Protein AF-A0A9W9ENB3-F1 (afdb_monomer)

Foldseek 3Di:
DVVLLVVVLVLLCVAQVNVVCPPPPPPQVDDPPDPVCVQWFWWAQNHHSHIDIDGNPPDDPPPPPPRHIGTSPDD

Radius of gyration: 12.84 Å; Cα contacts (8 Å, |Δi|>4): 79; chains: 1; bounding box: 35×28×29 Å

Sequence (75 aa):
MEDSRKQFVEWWLTTGYGKQQEGGNIHWDGKKTSDIWQNFEQVAHERTGQVKVMCTKCSSKEDQLAETFKPPNET

Secondary structure (DSSP, 8-state):
-HHHHHHHHHHHHHSHHHHHTTTS---TT----SGGGGGEEEEEETTT--EEEEESS---TTS-----EE-TT--

Organism: NCBI:txid1131581

Structure (mmCIF, N/CA/C/O backbone):
data_AF-A0A9W9ENB3-F1
#
_entry.id   AF-A0A9W9ENB3-F1
#
loop_
_atom_site.group_PDB
_atom_site.id
_atom_site.type_symbol
_atom_site.label_atom_id
_atom_site.label_alt_id
_atom_site.label_comp_id
_atom_site.label_asym_id
_atom_site.label_entity_id
_atom_site.label_seq_id
_atom_site.pdbx_PDB_ins_code
_atom_site.Cartn_x
_atom_site.Cartn_y
_atom_site.Cartn_z
_atom_site.occupancy
_atom_site.B_iso_or_equiv
_atom_site.auth_seq_id
_atom_site.auth_comp_id
_atom_site.auth_asym_id
_atom_site.auth_atom_id
_atom_site.pdbx_PDB_model_num
ATOM 1 N N . MET A 1 1 ? -3.968 -14.623 3.278 1.00 52.75 1 MET A N 1
ATOM 2 C CA . MET A 1 1 ? -3.892 -13.166 3.554 1.00 52.75 1 MET A CA 1
ATOM 3 C C . MET A 1 1 ?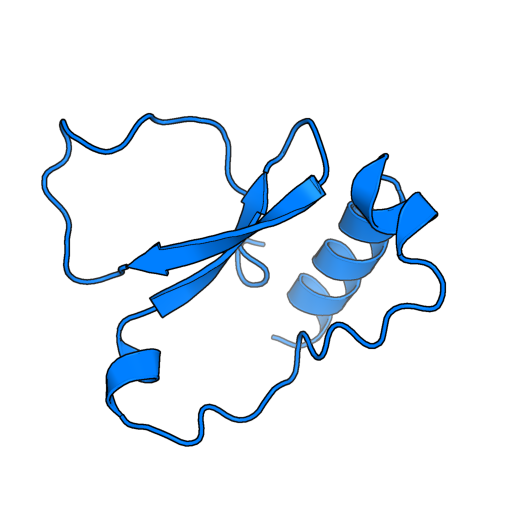 -2.462 -12.635 3.473 1.00 52.75 1 MET A C 1
ATOM 5 O O . MET A 1 1 ? -2.309 -11.468 3.142 1.00 52.75 1 MET A O 1
ATOM 9 N N . GLU A 1 2 ? -1.423 -13.440 3.732 1.00 57.62 2 GLU A N 1
ATOM 10 C CA . GLU A 1 2 ? -0.029 -13.012 3.509 1.00 57.62 2 GLU A CA 1
ATOM 11 C C . GLU A 1 2 ? 0.382 -12.955 2.029 1.00 57.62 2 GLU A C 1
ATOM 13 O O . GLU A 1 2 ? 1.175 -12.088 1.670 1.00 57.62 2 GLU A O 1
ATOM 18 N N . ASP A 1 3 ? -0.183 -13.803 1.162 1.00 64.25 3 ASP A N 1
ATOM 19 C CA . ASP A 1 3 ? 0.203 -13.845 -0.258 1.00 64.25 3 ASP A CA 1
ATOM 20 C C . ASP A 1 3 ? -0.176 -12.570 -1.027 1.00 64.25 3 ASP A C 1
ATOM 22 O O . ASP A 1 3 ? 0.670 -12.008 -1.718 1.00 64.25 3 ASP A O 1
ATOM 26 N N . SER A 1 4 ? -1.391 -12.038 -0.834 1.00 68.94 4 SER A N 1
ATOM 27 C CA . SER A 1 4 ? -1.824 -10.782 -1.474 1.00 68.94 4 SER A CA 1
ATOM 28 C C . SER A 1 4 ? -0.973 -9.580 -1.032 1.00 68.94 4 SER A C 1
ATOM 30 O O . SER A 1 4 ? -0.682 -8.686 -1.823 1.00 68.94 4 SER A O 1
ATOM 32 N N . ARG A 1 5 ? -0.489 -9.580 0.220 1.00 70.94 5 ARG A N 1
ATOM 33 C CA . ARG A 1 5 ? 0.362 -8.505 0.755 1.00 70.94 5 ARG A CA 1
ATOM 34 C C . ARG A 1 5 ? 1.778 -8.557 0.198 1.00 70.94 5 ARG A C 1
ATOM 36 O O . ARG A 1 5 ? 2.326 -7.515 -0.148 1.00 70.94 5 ARG A O 1
ATOM 43 N N . LYS A 1 6 ? 2.368 -9.751 0.097 1.00 77.00 6 LYS A N 1
ATOM 44 C CA . LYS A 1 6 ? 3.683 -9.925 -0.536 1.00 77.00 6 LYS A CA 1
ATOM 45 C C . LYS A 1 6 ? 3.646 -9.468 -1.989 1.00 77.00 6 LYS A C 1
ATOM 47 O O . LYS A 1 6 ? 4.486 -8.666 -2.372 1.00 77.00 6 LYS A O 1
ATOM 52 N N . GLN A 1 7 ? 2.618 -9.865 -2.738 1.00 79.62 7 GLN A N 1
ATOM 53 C CA . GLN A 1 7 ? 2.421 -9.428 -4.123 1.00 79.62 7 GLN A CA 1
ATOM 54 C C . GLN A 1 7 ? 2.252 -7.908 -4.238 1.00 79.62 7 GLN A C 1
ATOM 56 O O . GLN A 1 7 ? 2.805 -7.290 -5.148 1.00 79.62 7 GLN A O 1
ATOM 61 N N . PHE A 1 8 ? 1.534 -7.280 -3.301 1.00 78.62 8 PHE A N 1
ATOM 62 C CA . PHE A 1 8 ? 1.437 -5.824 -3.241 1.00 78.62 8 PHE A CA 1
ATOM 63 C C . PHE A 1 8 ? 2.795 -5.164 -2.990 1.00 78.62 8 PHE A C 1
ATOM 65 O O . PHE A 1 8 ? 3.139 -4.224 -3.699 1.00 78.62 8 PHE A O 1
ATOM 72 N N . VAL A 1 9 ? 3.569 -5.635 -2.008 1.00 77.50 9 VAL A N 1
ATOM 73 C CA . VAL A 1 9 ? 4.889 -5.065 -1.691 1.00 77.50 9 VAL A CA 1
ATOM 74 C C . VAL A 1 9 ? 5.857 -5.267 -2.856 1.00 77.50 9 VAL A C 1
ATOM 76 O O . VAL A 1 9 ? 6.552 -4.327 -3.232 1.00 77.50 9 VAL A O 1
ATOM 79 N N . GLU A 1 10 ? 5.857 -6.447 -3.474 1.00 83.56 10 GLU A N 1
ATOM 80 C CA . GLU A 1 10 ? 6.649 -6.749 -4.668 1.00 83.56 10 GLU A CA 1
ATOM 81 C C . GLU A 1 10 ? 6.296 -5.811 -5.822 1.00 83.56 10 GLU A C 1
ATOM 83 O O . GLU A 1 10 ? 7.189 -5.203 -6.409 1.00 83.56 10 GLU A O 1
ATOM 88 N N . TRP A 1 11 ? 5.004 -5.617 -6.108 1.00 85.62 11 TRP A N 1
ATOM 89 C CA . TRP A 1 11 ? 4.555 -4.635 -7.092 1.00 85.62 11 TRP A CA 1
ATOM 90 C C . TRP A 1 11 ? 4.967 -3.211 -6.698 1.00 85.62 11 TRP A C 1
ATOM 92 O O . TRP A 1 11 ? 5.507 -2.475 -7.524 1.00 85.62 11 TRP A O 1
ATOM 102 N N . TRP A 1 12 ? 4.757 -2.814 -5.443 1.00 84.00 12 TRP A N 1
ATOM 103 C CA . TRP A 1 12 ? 5.048 -1.470 -4.954 1.00 84.00 12 TRP A CA 1
ATOM 104 C C . TRP A 1 12 ? 6.534 -1.130 -5.087 1.00 84.00 12 TRP A C 1
ATOM 106 O O . TRP A 1 12 ? 6.857 -0.038 -5.554 1.00 84.00 12 TRP A O 1
ATOM 116 N N . LEU A 1 13 ? 7.439 -2.068 -4.790 1.00 83.88 13 LEU A N 1
ATOM 117 C CA . LEU A 1 13 ? 8.886 -1.910 -4.980 1.00 83.88 13 LEU A CA 1
ATOM 118 C C . LEU A 1 13 ? 9.273 -1.655 -6.445 1.00 83.88 13 LEU A C 1
ATOM 120 O O . LEU A 1 13 ? 10.319 -1.071 -6.708 1.00 83.88 13 LEU A O 1
ATOM 124 N N . THR A 1 14 ? 8.428 -2.017 -7.416 1.00 83.69 14 THR A N 1
ATOM 125 C CA . THR A 1 14 ? 8.677 -1.696 -8.833 1.00 83.69 14 THR A CA 1
ATOM 126 C C . THR A 1 14 ? 8.364 -0.241 -9.204 1.00 83.69 14 THR A C 1
ATOM 128 O O . THR A 1 14 ? 8.847 0.247 -10.232 1.00 83.69 14 THR A O 1
ATOM 131 N N . THR A 1 15 ? 7.590 0.468 -8.378 1.00 83.38 15 THR A N 1
ATOM 132 C CA . THR A 1 15 ? 7.195 1.865 -8.614 1.00 83.38 15 THR A CA 1
ATOM 133 C C . THR A 1 15 ? 8.352 2.837 -8.365 1.00 83.38 15 THR A C 1
ATOM 135 O O . THR A 1 15 ? 9.323 2.514 -7.682 1.00 83.38 15 THR A O 1
ATOM 138 N N . GLY A 1 16 ? 8.253 4.064 -8.889 1.00 80.75 16 GLY A N 1
ATOM 139 C CA . GLY A 1 16 ? 9.281 5.091 -8.672 1.00 80.75 16 GLY A CA 1
ATOM 140 C C . GLY A 1 16 ? 9.510 5.404 -7.188 1.00 80.75 16 GLY A C 1
ATOM 141 O O . GLY A 1 16 ? 10.656 5.509 -6.756 1.00 80.75 16 GLY A O 1
ATOM 142 N N . TYR A 1 17 ? 8.433 5.481 -6.398 1.00 79.12 17 TYR A N 1
ATOM 143 C CA . TYR A 1 17 ? 8.522 5.687 -4.950 1.00 79.12 17 TYR A CA 1
ATOM 144 C C . TYR A 1 17 ? 9.044 4.455 -4.207 1.00 79.12 17 TYR A C 1
ATOM 146 O O . TYR A 1 17 ? 9.851 4.613 -3.295 1.00 79.12 17 TYR A O 1
ATOM 154 N N . GLY A 1 18 ? 8.616 3.249 -4.595 1.00 78.44 18 GLY A N 1
ATOM 155 C CA . GLY A 1 18 ? 9.095 2.005 -3.989 1.00 78.44 18 GLY A CA 1
ATOM 156 C C . GLY A 1 18 ? 10.599 1.820 -4.162 1.00 78.44 18 GLY A C 1
ATOM 157 O O . GLY A 1 18 ? 11.292 1.571 -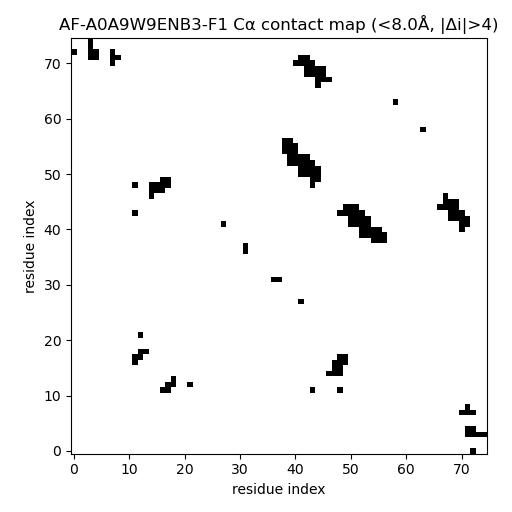3.182 1.00 78.44 18 GLY A O 1
ATOM 158 N N . LYS A 1 19 ? 11.120 2.068 -5.371 1.00 80.00 19 LYS A N 1
ATOM 159 C CA . LYS A 1 19 ? 12.564 2.027 -5.662 1.00 80.00 19 LYS A CA 1
ATOM 160 C C . LYS A 1 19 ? 13.356 3.067 -4.878 1.00 80.00 19 LYS A C 1
ATOM 162 O O . LYS A 1 19 ? 14.428 2.773 -4.369 1.00 80.00 19 LYS A O 1
ATOM 167 N N . GLN A 1 20 ? 12.841 4.293 -4.763 1.00 78.25 20 GLN A N 1
ATOM 168 C CA . GLN A 1 20 ? 13.521 5.351 -4.008 1.00 78.25 20 GLN A CA 1
ATOM 169 C C . GLN A 1 20 ? 13.522 5.084 -2.492 1.00 78.25 20 GLN A C 1
ATOM 171 O O . GLN A 1 20 ? 14.397 5.575 -1.781 1.00 78.25 20 GLN A O 1
ATOM 176 N N . GLN A 1 21 ? 12.552 4.308 -2.004 1.00 71.50 21 GLN A N 1
ATOM 177 C CA . GLN A 1 21 ? 12.469 3.835 -0.626 1.00 71.50 21 GLN A CA 1
ATOM 178 C C . GLN A 1 21 ? 13.032 2.423 -0.415 1.00 71.50 21 GLN A C 1
ATOM 180 O O . GLN A 1 21 ? 12.831 1.876 0.670 1.00 71.50 21 GLN A O 1
ATOM 185 N N . GLU A 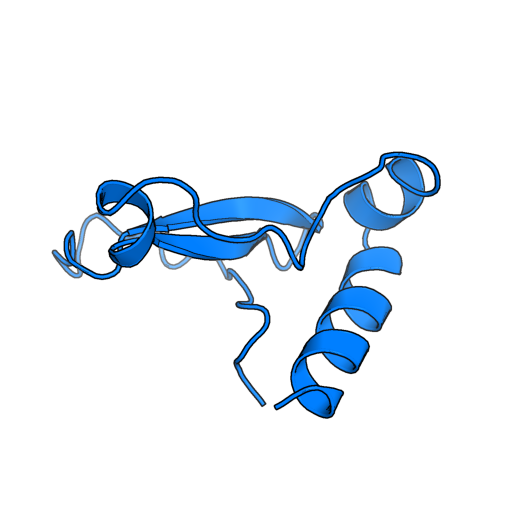1 22 ? 13.789 1.844 -1.356 1.00 58.22 22 GLU A N 1
ATOM 186 C CA . GLU A 1 22 ? 14.627 0.673 -1.058 1.00 58.22 22 GLU A CA 1
ATOM 187 C C . GLU A 1 22 ? 15.666 1.062 0.015 1.00 58.22 22 GLU A C 1
ATOM 189 O O . GLU A 1 22 ? 16.735 1.592 -0.275 1.00 58.22 22 GLU A O 1
ATOM 194 N N . GLY A 1 23 ? 15.303 0.871 1.287 1.00 55.44 23 GLY A N 1
ATOM 195 C CA . GLY A 1 23 ? 16.072 1.290 2.466 1.00 55.44 23 GLY A CA 1
ATOM 196 C C . GLY A 1 23 ? 15.279 2.114 3.489 1.00 55.44 23 GLY A C 1
ATOM 197 O O . GLY A 1 23 ? 15.705 2.238 4.637 1.00 55.44 23 GLY A O 1
ATOM 198 N N . GLY A 1 24 ? 14.109 2.641 3.119 1.00 58.97 24 GLY A N 1
ATOM 199 C CA . GLY A 1 24 ? 13.162 3.252 4.046 1.00 58.97 24 GLY A CA 1
ATOM 200 C C . GLY A 1 24 ? 12.330 2.175 4.739 1.00 58.97 24 GLY A C 1
ATOM 201 O O . GLY A 1 24 ? 11.695 1.350 4.088 1.00 58.97 24 GLY A O 1
ATOM 202 N N . ASN A 1 25 ? 12.344 2.146 6.072 1.00 64.06 25 ASN A N 1
ATOM 203 C CA . ASN A 1 25 ? 11.611 1.153 6.862 1.00 64.06 25 ASN A CA 1
ATOM 204 C C . ASN A 1 25 ? 10.109 1.498 6.891 1.00 64.06 25 ASN A C 1
ATOM 206 O O . ASN A 1 25 ? 9.574 1.912 7.921 1.00 64.06 25 ASN A O 1
ATOM 210 N N . ILE A 1 26 ? 9.426 1.397 5.745 1.00 69.88 26 ILE A N 1
ATOM 211 C CA . ILE A 1 26 ? 7.964 1.465 5.718 1.00 69.88 26 ILE A CA 1
ATOM 212 C C . ILE A 1 26 ? 7.449 0.168 6.312 1.00 69.88 26 ILE A C 1
ATOM 214 O O . ILE A 1 26 ? 7.522 -0.901 5.705 1.00 69.88 26 ILE A O 1
ATOM 218 N N . HIS A 1 27 ? 6.920 0.280 7.522 1.00 71.62 27 HIS A N 1
ATOM 219 C CA . HIS A 1 27 ? 6.350 -0.843 8.237 1.00 71.62 27 HIS A CA 1
ATOM 220 C C . HIS A 1 27 ? 4.931 -1.113 7.731 1.00 71.62 27 HIS A C 1
ATOM 222 O O . HIS A 1 27 ? 3.942 -0.766 8.377 1.00 71.62 27 HIS A O 1
ATOM 228 N N . TRP A 1 28 ? 4.838 -1.746 6.560 1.00 72.19 28 TRP A N 1
ATOM 229 C CA . TRP A 1 28 ? 3.566 -2.199 5.990 1.00 72.19 28 TRP A CA 1
ATOM 230 C C . TRP A 1 28 ? 2.796 -3.107 6.965 1.00 72.19 28 TRP A C 1
ATOM 232 O O . TRP A 1 28 ? 1.568 -3.052 7.028 1.00 72.19 28 TRP A O 1
ATOM 242 N N . ASP A 1 29 ? 3.523 -3.851 7.803 1.00 67.38 29 ASP A N 1
ATOM 243 C CA . ASP A 1 29 ? 3.000 -4.733 8.853 1.00 67.38 29 ASP A CA 1
ATOM 244 C C . ASP A 1 29 ? 2.875 -4.058 10.234 1.00 67.38 29 ASP A C 1
ATOM 246 O O . ASP A 1 29 ? 2.826 -4.720 11.272 1.00 67.38 29 ASP A O 1
ATOM 250 N N . GLY A 1 30 ? 2.828 -2.723 10.274 1.00 69.69 30 GLY A N 1
ATOM 251 C CA . GLY A 1 30 ? 2.689 -1.957 11.510 1.00 69.69 30 GLY A CA 1
ATOM 252 C C . GLY A 1 30 ? 1.436 -2.346 12.290 1.00 69.69 30 GLY A C 1
ATOM 253 O O . GLY A 1 30 ? 0.311 -2.227 11.797 1.00 69.69 30 GLY A O 1
ATOM 254 N N . LYS A 1 31 ? 1.609 -2.769 13.549 1.00 69.75 31 LYS A N 1
ATOM 255 C CA . LYS A 1 31 ? 0.473 -2.979 14.449 1.00 69.75 31 LYS A CA 1
ATOM 256 C C . LYS A 1 31 ? -0.212 -1.634 14.683 1.00 69.75 31 LYS A C 1
ATOM 258 O O . LYS A 1 31 ? 0.418 -0.687 15.145 1.00 69.75 31 LYS A O 1
ATOM 263 N N . LYS A 1 32 ? -1.513 -1.557 14.395 1.00 75.38 32 LYS A N 1
ATOM 264 C CA . LYS A 1 32 ? -2.335 -0.387 14.725 1.00 75.38 32 LYS A CA 1
ATOM 265 C C . LYS A 1 32 ? -2.324 -0.208 16.247 1.00 75.38 32 LYS A C 1
ATOM 267 O O . LYS A 1 32 ? -2.864 -1.041 16.968 1.00 75.38 32 LYS A O 1
ATOM 272 N N . THR A 1 33 ? -1.658 0.837 16.733 1.00 78.12 33 THR A N 1
ATOM 273 C CA . THR A 1 33 ? -1.468 1.097 18.173 1.00 78.12 33 THR A CA 1
ATOM 274 C C . THR A 1 33 ? -2.602 1.906 18.800 1.00 78.12 33 THR A C 1
ATOM 276 O O . THR A 1 33 ? -2.701 1.965 20.020 1.00 78.12 33 THR A O 1
ATOM 279 N N . SER A 1 34 ? -3.462 2.515 17.981 1.00 83.50 34 SER A N 1
ATOM 280 C CA . SER A 1 34 ? -4.618 3.301 18.415 1.00 83.50 34 SER A CA 1
ATOM 281 C C . SER A 1 34 ? -5.862 2.901 17.628 1.00 83.50 34 SER A C 1
ATOM 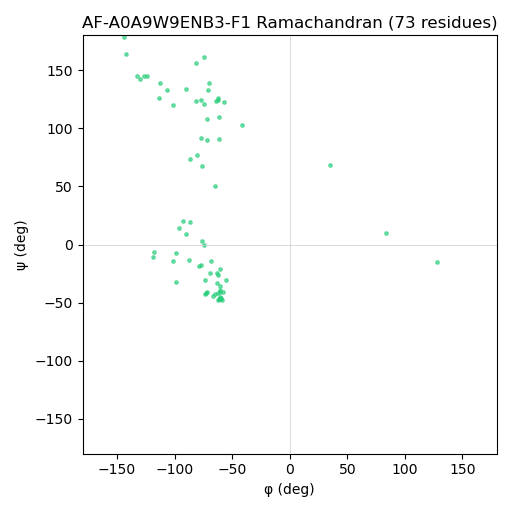283 O O . SER A 1 34 ? -5.781 2.615 16.430 1.00 83.50 34 SER A O 1
ATOM 285 N N . ASP A 1 35 ? -7.016 2.930 18.293 1.00 84.19 35 ASP A N 1
ATOM 286 C CA . ASP A 1 35 ? -8.309 2.539 17.726 1.00 84.19 35 ASP A CA 1
ATOM 287 C C . ASP A 1 35 ? -8.732 3.410 16.541 1.00 84.19 35 ASP A C 1
ATOM 289 O O . ASP A 1 35 ? -9.429 2.940 15.642 1.00 84.19 35 ASP A O 1
ATOM 293 N N . ILE A 1 36 ? -8.257 4.659 16.469 1.00 82.88 36 ILE A N 1
ATOM 294 C CA . ILE A 1 36 ? -8.564 5.538 15.336 1.00 82.88 36 ILE A CA 1
ATOM 295 C C . ILE A 1 36 ? -8.069 4.949 14.009 1.00 82.88 36 ILE A C 1
ATOM 297 O O . ILE A 1 36 ? -8.776 5.035 13.004 1.00 82.88 36 ILE A O 1
ATOM 301 N N . TRP A 1 37 ? -6.924 4.254 14.020 1.00 83.25 37 TRP A N 1
ATOM 302 C CA . TRP A 1 37 ? -6.332 3.613 12.843 1.00 83.25 37 TRP A CA 1
ATOM 303 C C . TRP A 1 37 ? -7.140 2.420 12.333 1.00 83.25 37 TRP A C 1
ATOM 305 O O . TRP A 1 37 ? -6.932 1.976 11.204 1.00 83.25 37 TRP A O 1
ATOM 315 N N . GLN A 1 38 ? -8.087 1.889 13.112 1.00 83.06 38 GLN A N 1
ATOM 316 C CA . GLN A 1 38 ? -8.993 0.839 12.637 1.00 83.06 38 GLN A CA 1
ATOM 317 C C . GLN A 1 38 ? -9.880 1.331 11.484 1.00 83.06 38 GLN A C 1
ATOM 319 O O . GLN A 1 38 ? -10.276 0.532 10.644 1.00 83.06 38 GLN A O 1
ATOM 324 N N . ASN A 1 39 ? -10.109 2.643 11.391 1.00 85.81 39 ASN A N 1
ATOM 325 C CA . ASN A 1 39 ? -10.929 3.267 10.350 1.00 85.81 39 ASN A CA 1
ATOM 326 C C . ASN A 1 39 ? -10.130 3.667 9.101 1.00 85.81 39 ASN A C 1
ATOM 328 O O . ASN A 1 39 ? -10.650 4.392 8.258 1.00 85.81 39 ASN A O 1
ATOM 332 N N . PHE A 1 40 ? -8.867 3.248 9.003 1.00 83.38 40 PHE A N 1
ATOM 333 C CA . PHE A 1 40 ? -7.992 3.567 7.882 1.00 83.38 40 PHE A CA 1
ATOM 334 C C . PHE A 1 40 ? -7.322 2.311 7.329 1.00 83.38 40 PHE A C 1
ATOM 336 O O . PHE A 1 40 ? -6.901 1.424 8.082 1.00 83.38 40 PHE A O 1
ATOM 343 N N . GLU A 1 41 ? -7.171 2.264 6.013 1.00 82.19 41 GLU A N 1
ATOM 344 C CA . GLU A 1 41 ? -6.372 1.268 5.304 1.00 82.19 41 GLU A CA 1
ATOM 345 C C . GLU A 1 41 ? -5.155 1.931 4.672 1.00 82.19 41 GLU A C 1
ATOM 347 O O . GLU A 1 41 ? -5.242 3.041 4.156 1.00 82.19 41 GLU A O 1
ATOM 352 N N . GLN A 1 42 ? -4.000 1.271 4.750 1.00 82.38 42 GLN A N 1
ATOM 353 C CA . GLN A 1 42 ? -2.809 1.713 4.029 1.00 82.38 42 GLN A CA 1
ATOM 354 C C . GLN A 1 42 ? -3.046 1.478 2.539 1.00 82.38 42 GLN A C 1
ATOM 356 O O . GLN A 1 42 ? -3.599 0.450 2.181 1.00 82.38 42 GLN A O 1
ATOM 361 N N . VAL A 1 43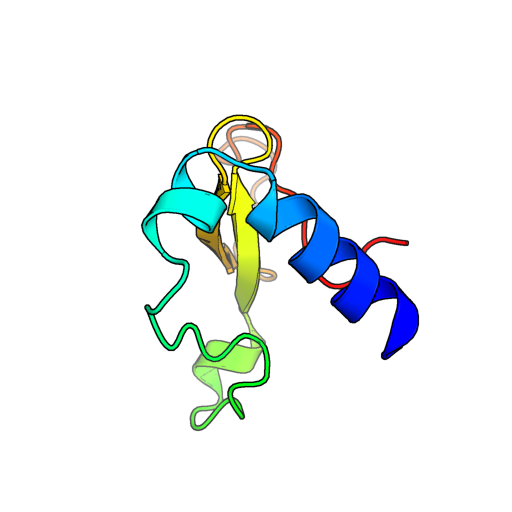 ? -2.643 2.404 1.679 1.00 83.94 43 VAL A N 1
ATOM 362 C CA . VAL A 1 43 ? -2.754 2.277 0.220 1.00 83.94 43 VAL A CA 1
ATOM 363 C C . VAL A 1 43 ? -1.519 2.883 -0.437 1.00 83.94 43 VAL A C 1
ATOM 365 O O . VAL A 1 43 ? -0.785 3.655 0.185 1.00 83.94 43 VAL A O 1
ATOM 368 N N . ALA A 1 44 ? -1.289 2.578 -1.708 1.00 84.50 44 ALA A N 1
ATOM 369 C CA . ALA A 1 44 ? -0.316 3.299 -2.520 1.00 84.50 44 ALA A CA 1
ATOM 370 C C . ALA A 1 44 ? -0.972 3.850 -3.785 1.00 84.50 44 ALA A C 1
ATOM 372 O O . ALA A 1 44 ? -1.863 3.227 -4.358 1.00 84.50 44 ALA A O 1
ATOM 373 N N . HIS A 1 45 ? -0.520 5.022 -4.229 1.00 83.56 45 HIS A N 1
ATOM 374 C CA . HIS A 1 45 ? -0.923 5.578 -5.519 1.00 83.56 45 HIS A CA 1
ATOM 375 C C . HIS A 1 45 ? -0.467 4.639 -6.641 1.00 83.56 45 HIS A C 1
ATOM 377 O O . HIS A 1 45 ? 0.719 4.355 -6.741 1.00 83.56 45 HIS A O 1
ATOM 383 N N . GLU A 1 46 ? -1.360 4.208 -7.528 1.00 78.25 46 GLU A N 1
ATOM 384 C CA . GLU A 1 46 ? -1.070 3.184 -8.544 1.00 78.25 46 GLU A CA 1
ATOM 385 C C . GLU A 1 46 ? 0.060 3.610 -9.488 1.00 78.25 46 GLU A C 1
ATOM 387 O O . GLU A 1 46 ? 1.009 2.868 -9.714 1.00 78.25 46 GLU A O 1
ATOM 392 N N . ARG A 1 47 ? 0.001 4.844 -10.000 1.00 78.50 47 ARG A N 1
ATOM 393 C CA . ARG A 1 47 ? 1.009 5.348 -10.945 1.00 78.50 47 ARG A CA 1
ATOM 394 C C . ARG A 1 47 ? 2.371 5.658 -10.319 1.00 78.50 47 ARG A C 1
ATOM 396 O O . ARG A 1 47 ? 3.399 5.430 -10.948 1.00 78.50 47 ARG A O 1
ATOM 403 N N . THR A 1 48 ? 2.395 6.270 -9.135 1.00 80.94 48 THR A N 1
ATOM 404 C CA . THR A 1 48 ? 3.644 6.771 -8.537 1.00 80.94 48 THR A CA 1
ATOM 405 C C . THR A 1 48 ? 4.214 5.817 -7.493 1.00 80.94 48 THR A C 1
ATOM 407 O O . THR A 1 48 ? 5.431 5.720 -7.363 1.00 80.94 48 THR A O 1
ATOM 410 N N . GLY A 1 49 ? 3.356 5.093 -6.777 1.00 79.69 49 GLY A N 1
ATOM 411 C CA . GLY A 1 49 ? 3.697 4.299 -5.601 1.00 79.69 49 GLY A CA 1
ATOM 412 C C . GLY A 1 49 ? 3.747 5.103 -4.306 1.00 79.69 49 GLY A C 1
ATOM 413 O O . GLY A 1 49 ? 4.235 4.603 -3.298 1.00 79.69 49 GLY A O 1
ATOM 414 N N . GLN A 1 50 ? 3.291 6.358 -4.292 1.00 83.44 50 GLN A N 1
ATOM 415 C CA . GLN A 1 50 ? 3.298 7.149 -3.063 1.00 83.44 50 GLN A CA 1
ATOM 416 C C . GLN A 1 50 ? 2.394 6.499 -2.005 1.00 83.44 50 GLN A C 1
ATOM 418 O O . GLN A 1 50 ? 1.207 6.286 -2.257 1.00 83.44 50 GLN A O 1
ATOM 423 N N . VAL A 1 51 ? 2.950 6.220 -0.825 1.00 80.81 51 VAL A N 1
ATOM 424 C CA . VAL A 1 51 ? 2.216 5.625 0.300 1.00 80.81 51 VAL A CA 1
ATOM 425 C C . VAL A 1 51 ? 1.237 6.636 0.893 1.00 80.81 51 VAL A C 1
ATOM 427 O O . VAL A 1 51 ? 1.597 7.789 1.138 1.00 80.81 51 VAL A O 1
ATOM 430 N N . LYS A 1 52 ? -0.003 6.202 1.122 1.00 84.50 52 LYS A N 1
ATOM 431 C CA . LYS A 1 52 ? -1.101 6.986 1.698 1.00 84.50 52 LYS A CA 1
ATOM 432 C C . LYS A 1 52 ? -1.976 6.106 2.600 1.00 84.50 52 LYS A C 1
ATOM 434 O O . LYS A 1 52 ? -1.742 4.908 2.743 1.00 84.50 52 LYS A O 1
ATOM 439 N N . VAL A 1 53 ? -2.998 6.707 3.206 1.00 82.75 53 VAL A N 1
ATOM 440 C CA . VAL A 1 53 ? -4.057 5.989 3.924 1.00 82.75 53 VAL A CA 1
ATOM 441 C C . VAL A 1 53 ? -5.425 6.413 3.407 1.00 82.75 53 VAL A C 1
ATOM 443 O O . VAL A 1 53 ? -5.630 7.580 3.076 1.00 82.75 53 VAL A O 1
ATOM 446 N N . MET A 1 54 ? -6.361 5.474 3.362 1.00 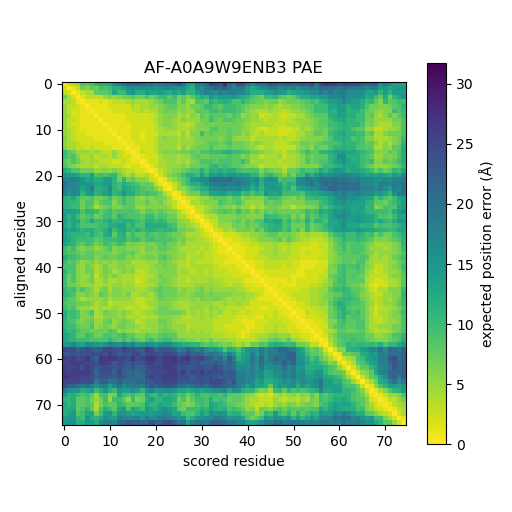82.50 54 MET A N 1
ATOM 447 C CA . MET A 1 54 ? -7.742 5.699 2.956 1.00 82.50 54 MET A CA 1
ATOM 448 C C . MET A 1 54 ? -8.670 5.491 4.151 1.00 82.50 54 MET A C 1
ATOM 450 O O . MET A 1 54 ? -8.618 4.451 4.806 1.00 82.50 54 MET A O 1
ATOM 454 N N . CYS A 1 55 ? -9.508 6.486 4.454 1.00 84.31 55 CYS A N 1
ATOM 455 C CA . CYS A 1 55 ? -10.512 6.373 5.509 1.00 84.31 55 CYS A CA 1
ATOM 456 C C . CYS A 1 55 ? -11.665 5.475 5.043 1.00 84.31 55 CYS A C 1
ATOM 458 O O . CYS A 1 55 ? -12.361 5.803 4.086 1.00 84.31 55 CYS A O 1
ATOM 460 N N . THR A 1 56 ? -11.922 4.382 5.755 1.00 80.62 56 THR A N 1
ATOM 461 C CA . THR A 1 56 ? -12.976 3.415 5.411 1.00 80.62 56 THR A CA 1
ATOM 462 C C . THR A 1 56 ? -14.375 3.883 5.810 1.00 80.62 56 THR A C 1
ATOM 464 O O . THR A 1 56 ? -15.365 3.385 5.281 1.00 80.62 56 THR A O 1
ATOM 467 N N . LYS A 1 57 ? -14.473 4.861 6.721 1.00 80.94 57 LYS A N 1
ATOM 468 C CA . LYS A 1 57 ? -15.747 5.412 7.223 1.00 80.94 57 LYS A CA 1
ATOM 469 C C . LYS A 1 57 ? -16.150 6.754 6.615 1.00 80.94 57 LYS A C 1
ATOM 471 O O . LYS A 1 57 ? -17.289 7.169 6.787 1.00 80.94 57 LYS A O 1
ATOM 476 N N . CYS A 1 58 ? -15.239 7.440 5.931 1.00 74.25 58 CYS A N 1
ATOM 477 C CA . CYS A 1 58 ? -15.442 8.814 5.464 1.00 74.25 58 CYS A CA 1
ATOM 478 C C . CYS A 1 58 ? -16.141 8.884 4.094 1.00 74.25 58 CYS A C 1
ATOM 480 O O . CYS A 1 58 ? -16.026 9.880 3.389 1.00 74.25 58 CYS A O 1
ATOM 482 N N . SER A 1 59 ? -16.826 7.818 3.680 1.00 57.66 59 SER A N 1
ATOM 483 C CA . SER A 1 59 ? -17.330 7.637 2.323 1.00 57.66 59 SER A CA 1
ATOM 484 C C . SER A 1 59 ? -18.523 8.556 2.010 1.00 57.66 59 SER A C 1
ATOM 486 O O . SER A 1 59 ? -19.678 8.158 2.135 1.00 57.66 59 SER A O 1
ATOM 488 N N . SER A 1 60 ? -18.255 9.760 1.499 1.00 47.72 60 SER A N 1
ATOM 489 C CA . SER A 1 60 ? -19.050 10.322 0.402 1.00 47.72 60 SER A CA 1
ATOM 490 C C . SER A 1 60 ? -18.387 9.897 -0.912 1.00 47.72 60 SER A C 1
ATOM 492 O O . SER A 1 60 ? -17.163 9.904 -1.058 1.00 47.72 60 SER A O 1
ATOM 494 N N . LYS A 1 61 ? -19.189 9.422 -1.864 1.00 50.38 61 LYS A N 1
ATOM 495 C CA . LYS A 1 61 ? -18.708 8.865 -3.139 1.00 50.38 61 LYS A CA 1
ATOM 496 C C . LYS A 1 61 ? -18.263 9.942 -4.142 1.00 50.38 61 LYS A C 1
ATOM 498 O O . LYS A 1 61 ? -17.881 9.599 -5.251 1.00 50.38 61 LYS A O 1
ATOM 503 N N . GLU A 1 62 ? -18.291 11.213 -3.746 1.00 48.16 62 GLU A N 1
ATOM 504 C CA . GLU A 1 62 ? -18.054 12.367 -4.625 1.00 48.16 62 GLU A CA 1
ATOM 505 C C . GLU A 1 62 ? -16.847 13.233 -4.225 1.00 48.16 62 GLU A C 1
ATOM 507 O O . GLU A 1 62 ? -16.394 14.024 -5.043 1.00 48.16 62 GLU A O 1
ATOM 512 N N . ASP A 1 63 ? -16.253 13.032 -3.041 1.00 44.97 63 ASP A N 1
ATOM 513 C CA . ASP A 1 63 ? -14.952 13.637 -2.670 1.00 44.97 63 ASP A CA 1
ATOM 514 C C . ASP A 1 63 ? -13.776 12.666 -2.848 1.00 44.97 63 ASP A C 1
ATOM 516 O O . ASP A 1 63 ? -12.602 13.024 -2.731 1.00 44.97 63 ASP A O 1
ATOM 520 N N . GLN A 1 64 ? -14.085 11.406 -3.159 1.00 47.44 64 GLN A N 1
ATOM 521 C CA . GLN A 1 64 ? -13.096 10.453 -3.621 1.00 47.44 64 GLN A CA 1
ATOM 522 C C . 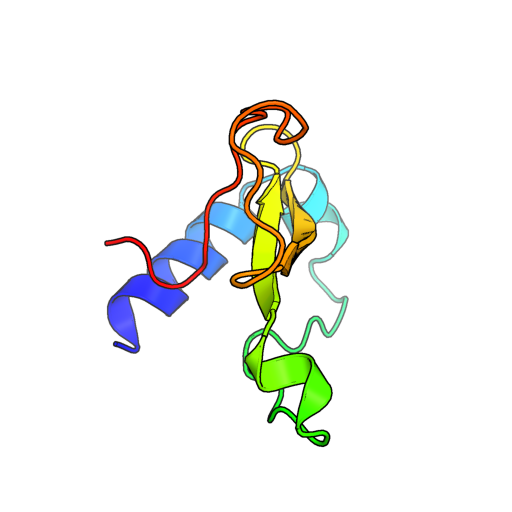GLN A 1 64 ? -12.812 10.769 -5.081 1.0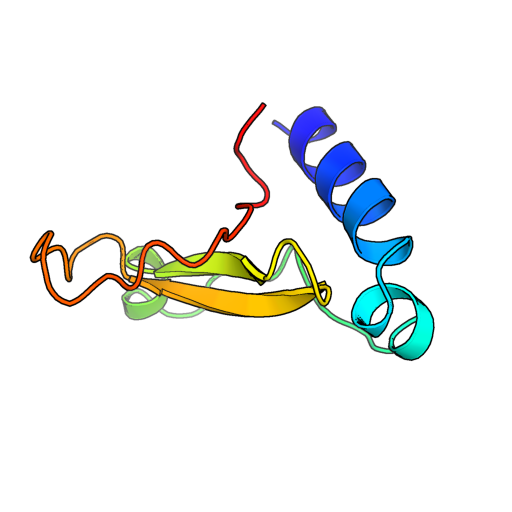0 47.44 64 GLN A C 1
ATOM 524 O O . GLN A 1 64 ? -13.456 10.247 -5.989 1.00 47.44 64 GLN A O 1
ATOM 529 N N . LEU A 1 65 ? -11.801 11.604 -5.305 1.00 46.62 65 LEU A N 1
ATOM 530 C CA . LEU A 1 65 ? -10.908 11.390 -6.432 1.00 46.62 65 LEU A CA 1
ATOM 531 C C . LEU A 1 65 ? -10.633 9.884 -6.502 1.00 46.62 65 LEU A C 1
ATOM 533 O O . LEU A 1 65 ? -9.874 9.331 -5.705 1.00 46.62 65 LEU A O 1
ATOM 537 N N . ALA A 1 66 ? -11.306 9.232 -7.445 1.00 45.50 66 ALA A N 1
ATOM 538 C CA . ALA A 1 66 ? -11.040 7.899 -7.948 1.00 45.50 66 ALA A CA 1
ATOM 539 C C . ALA A 1 66 ? -9.670 7.880 -8.649 1.00 45.50 66 ALA A C 1
ATOM 541 O O . ALA A 1 66 ? -9.528 7.456 -9.791 1.00 45.50 66 ALA A O 1
ATOM 542 N N . GLU A 1 67 ? -8.646 8.393 -7.978 1.00 54.88 67 GLU A N 1
ATOM 543 C CA . GLU A 1 67 ? -7.266 8.327 -8.404 1.00 54.88 67 GLU A CA 1
ATOM 544 C C . GLU A 1 67 ? -6.698 7.011 -7.895 1.00 54.88 67 GLU A C 1
ATOM 546 O O . GLU A 1 67 ? -5.916 6.993 -6.959 1.00 54.88 67 GLU A O 1
ATOM 551 N N . THR A 1 68 ? -7.106 5.904 -8.527 1.00 65.06 68 THR A N 1
ATOM 552 C CA . THR A 1 68 ? -6.260 4.711 -8.711 1.00 65.06 68 THR A CA 1
ATOM 553 C C . THR A 1 68 ? -5.312 4.428 -7.533 1.00 65.06 68 THR A C 1
ATOM 555 O O . THR A 1 68 ? -4.101 4.633 -7.629 1.00 65.06 68 THR A O 1
ATOM 558 N N . PHE A 1 69 ? -5.858 4.042 -6.379 1.00 72.88 69 PHE A N 1
ATOM 559 C CA . PHE A 1 69 ? -5.075 3.612 -5.220 1.00 72.88 69 PHE A CA 1
ATOM 560 C C . PHE A 1 69 ? -5.217 2.106 -5.078 1.00 72.88 69 PHE A C 1
ATOM 562 O O . PHE A 1 69 ? -6.328 1.589 -5.139 1.00 72.88 69 PHE A O 1
ATOM 569 N N . LYS A 1 70 ? -4.099 1.408 -4.876 1.00 72.56 70 LYS A N 1
ATOM 570 C CA . LYS A 1 70 ? -4.098 -0.040 -4.681 1.00 72.56 70 LYS A CA 1
ATOM 571 C C . LYS A 1 70 ? -3.940 -0.344 -3.190 1.00 72.56 70 LYS A C 1
ATOM 573 O O . LYS A 1 70 ? -2.945 0.107 -2.602 1.00 72.56 70 LYS A O 1
ATOM 578 N N . PRO A 1 71 ? -4.893 -1.039 -2.550 1.00 68.88 71 PRO A N 1
ATOM 579 C CA . PRO A 1 71 ? -4.733 -1.465 -1.174 1.00 68.88 71 PRO A CA 1
ATOM 580 C C . PRO A 1 71 ? -3.890 -2.753 -1.096 1.00 68.88 71 PRO A C 1
ATOM 582 O O . PRO A 1 71 ? -3.833 -3.534 -2.046 1.00 68.88 71 PRO A O 1
ATOM 585 N N . PRO A 1 72 ? -3.245 -3.018 0.050 1.00 64.00 72 PRO A N 1
A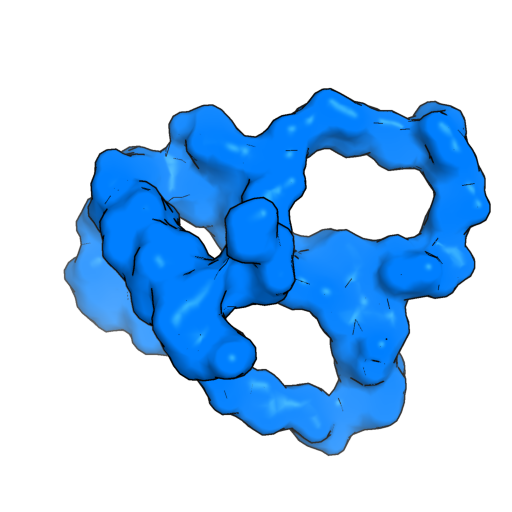TOM 586 C CA . PRO A 1 72 ? -2.404 -4.190 0.284 1.00 64.00 72 PRO A CA 1
ATOM 587 C C . PRO A 1 72 ? -3.201 -5.491 0.474 1.00 64.00 72 PRO A C 1
ATOM 589 O O . PRO A 1 72 ? -2.601 -6.534 0.732 1.00 64.00 72 PRO A O 1
ATOM 592 N N . ASN A 1 73 ? -4.538 -5.432 0.425 1.00 59.41 73 ASN A N 1
ATOM 593 C CA . ASN A 1 73 ? -5.449 -6.556 0.652 1.00 59.41 73 ASN A CA 1
ATOM 594 C C . ASN A 1 73 ? -6.332 -6.912 -0.563 1.00 59.41 73 ASN A C 1
ATOM 596 O O . ASN A 1 73 ? -7.018 -7.932 -0.490 1.00 59.41 73 ASN A O 1
ATOM 600 N N . GLU A 1 74 ? -6.322 -6.137 -1.656 1.00 53.72 74 GLU A N 1
ATOM 601 C CA . GLU A 1 74 ? -7.032 -6.520 -2.883 1.00 53.72 74 GLU A CA 1
ATOM 602 C C . GLU A 1 74 ? -6.228 -7.596 -3.619 1.00 53.72 74 GLU A C 1
ATOM 604 O O . GLU A 1 74 ? -5.031 -7.440 -3.867 1.00 53.72 74 GLU A O 1
ATOM 609 N N . THR A 1 75 ? -6.899 -8.721 -3.874 1.00 48.34 75 THR A N 1
ATOM 610 C CA . THR A 1 75 ? -6.372 -9.905 -4.568 1.00 48.34 75 THR A CA 1
ATOM 611 C C . THR A 1 75 ? -6.708 -9.813 -6.046 1.00 48.34 75 THR A C 1
ATOM 613 O O . THR A 1 75 ? -7.856 -9.410 -6.338 1.00 48.34 75 THR A O 1
#

Mean predicted aligned error: 9.02 Å

pLDDT: mean 72.17, std 12.35, range [44.97, 85.81]

Solvent-accessible surface area (backbone atoms only — not comparable to full-atom values): 4602 Å² total; per-residue (Å²): 119,67,65,40,33,51,54,37,51,59,55,36,45,73,24,68,42,25,51,74,36,73,85,56,88,74,61,86,83,58,76,77,88,50,77,75,53,74,44,45,43,64,28,26,32,62,87,48,28,49,77,49,72,44,61,74,76,73,76,56,89,78,79,53,77,85,65,58,62,47,49,49,75,67,119